Protein AF-A0A7J2SYB5-F1 (afdb_monomer)

Secondary structure (DSSP, 8-state):
--SEEEEEEEEEES-SSS--HHHHHHHHHHHHHTT--EEE-SS-EEEEES-HHHHHHHHHHHHHHHHHTT--EEEEEEEEEE-SSS---HHHHHHHHHHHHTTS-----SHHHHHHHHHHHHTS----------------

Foldseek 3Di:
DFQKKKWKAKDQPPDPDDDCVVLVVQLVVLCVVVVWDWDDDDGTIITGDDDVVVVVSSVVSSVVRVVVVVRPDMDMDMDMDGDPPDHDDPVVVVCVVVVVVVVPPDDDDPPVPVVVVVVVVVPPDDPDDDDDDDDDDDDD

Nearest PDB structures (foldseek):
  1lxn-assembly1_A  TM=9.139E-01  e=5.423E-08  Methanothermobacter thermautotrophicus
  1lxj-assembly1_A  TM=9.040E-01  e=2.298E-07  Saccharomyces cerevisiae
  2epi-assembly1_C  TM=8.814E-01  e=4.430E-07  Methanocaldococcus jannaschii DSM 2661
  1vk8-assembly1_D  TM=8.764E-01  e=1.034E-05  Thermotoga maritima
  2ibo-assembly1_D  TM=7.741E-01  e=2.956E-05  Streptococcus pneumoniae TIGR4

Mean predicted aligned error: 13.7 Å

Solvent-accessible surface area (backbone atoms only — not comparable to full-atom values): 8739 Å² total; per-residue (Å²): 123,32,29,20,40,36,34,42,28,77,43,76,46,90,61,102,59,89,79,55,63,73,58,48,55,54,40,50,49,46,46,57,74,68,71,49,59,64,47,83,55,98,76,35,35,38,33,48,33,72,49,68,66,59,51,51,53,50,52,54,46,30,49,54,55,41,42,76,72,70,47,86,38,76,47,73,50,76,46,80,51,70,48,94,87,50,77,41,51,72,63,66,56,50,53,61,50,62,65,43,56,76,71,56,81,83,87,85,78,73,65,69,60,57,62,48,55,60,54,60,63,73,73,68,84,79,84,84,79,90,77,82,85,80,85,79,88,84,83,134

pLDDT: mean 80.28, std 20.73, range [40.31, 98.38]

Radius of gyration: 25.27 Å; Cα contacts (8 Å, |Δi|>4): 145; chains: 1; bounding box: 48×48×73 Å

Structure (mmCIF, N/CA/C/O backbone):
data_AF-A0A7J2SYB5-F1
#
_entry.id   AF-A0A7J2SYB5-F1
#
loop_
_atom_site.group_PDB
_atom_site.id
_atom_site.type_symbol
_atom_site.label_atom_id
_atom_site.label_alt_id
_atom_site.label_comp_id
_atom_site.label_asym_id
_atom_site.label_entity_id
_atom_site.label_seq_id
_atom_site.pdbx_PDB_ins_code
_atom_site.Cartn_x
_atom_site.Cartn_y
_atom_site.Cartn_z
_atom_site.occupancy
_atom_site.B_iso_or_equiv
_atom_site.auth_seq_id
_atom_site.auth_comp_id
_atom_site.auth_asym_id
_atom_site.auth_atom_id
_atom_site.pdbx_PDB_model_num
ATOM 1 N N . MET A 1 1 ? 10.360 -5.111 -14.273 1.00 57.00 1 MET A N 1
ATOM 2 C CA . MET A 1 1 ? 10.924 -3.738 -14.227 1.00 57.00 1 MET A CA 1
ATOM 3 C C . MET A 1 1 ? 9.739 -2.800 -14.167 1.00 57.00 1 MET A C 1
ATOM 5 O O . MET A 1 1 ? 8.888 -2.875 -15.054 1.00 57.00 1 MET A O 1
ATOM 9 N N . ALA A 1 2 ? 9.677 -1.976 -13.118 1.00 65.00 2 ALA A N 1
ATOM 10 C CA . ALA A 1 2 ? 8.463 -1.268 -12.728 1.00 65.00 2 ALA A CA 1
ATOM 11 C C . ALA A 1 2 ? 8.008 -0.249 -13.772 1.00 65.00 2 ALA A C 1
ATOM 13 O O . ALA A 1 2 ? 8.743 0.656 -14.179 1.00 65.00 2 ALA A O 1
ATOM 14 N N . ARG A 1 3 ? 6.751 -0.395 -14.197 1.00 82.00 3 ARG A N 1
ATOM 15 C CA . ARG A 1 3 ? 6.099 0.539 -15.128 1.00 82.00 3 ARG A CA 1
ATOM 16 C C . ARG A 1 3 ? 5.221 1.557 -14.419 1.00 82.00 3 ARG A C 1
ATOM 18 O O . ARG A 1 3 ? 4.825 2.553 -15.029 1.00 82.00 3 ARG A O 1
ATOM 25 N N . MET A 1 4 ? 4.905 1.324 -13.149 1.00 94.50 4 MET A N 1
ATOM 26 C CA . MET A 1 4 ? 4.119 2.249 -12.350 1.00 94.50 4 MET A CA 1
ATOM 27 C C . MET A 1 4 ? 4.603 2.314 -10.906 1.00 94.50 4 MET A C 1
ATOM 29 O O . MET A 1 4 ? 5.111 1.343 -10.353 1.00 94.50 4 MET A O 1
ATOM 33 N N . VAL A 1 5 ? 4.388 3.473 -10.293 1.00 96.69 5 VAL A N 1
ATOM 34 C CA . VAL A 1 5 ? 4.502 3.664 -8.849 1.00 96.69 5 VAL A CA 1
ATOM 35 C C . VAL A 1 5 ? 3.109 3.971 -8.328 1.00 96.69 5 VAL A C 1
ATOM 37 O O . VAL A 1 5 ? 2.471 4.923 -8.790 1.00 96.69 5 VAL A O 1
ATOM 40 N N . VAL A 1 6 ? 2.649 3.175 -7.372 1.00 97.69 6 VAL A N 1
ATOM 41 C CA . VAL A 1 6 ? 1.341 3.329 -6.741 1.00 97.69 6 VAL A CA 1
ATOM 42 C C . VAL A 1 6 ? 1.525 3.785 -5.304 1.00 97.69 6 VAL A C 1
ATOM 44 O O . VAL A 1 6 ? 2.204 3.125 -4.529 1.00 97.69 6 VAL A O 1
ATOM 47 N N . SER A 1 7 ? 0.908 4.904 -4.944 1.00 97.88 7 SER A N 1
ATOM 48 C CA . SER A 1 7 ? 0.847 5.381 -3.563 1.00 97.88 7 SER A CA 1
ATOM 49 C C . SER A 1 7 ? -0.460 4.897 -2.940 1.00 97.88 7 SER A C 1
ATOM 51 O O . SER A 1 7 ? -1.535 5.253 -3.427 1.00 97.88 7 SER A O 1
ATOM 53 N N . ILE A 1 8 ? -0.369 4.097 -1.878 1.00 98.25 8 ILE A N 1
ATOM 54 C CA . ILE A 1 8 ? -1.510 3.475 -1.194 1.00 98.25 8 ILE A CA 1
ATOM 55 C C . ILE A 1 8 ? -1.614 4.028 0.230 1.00 98.25 8 ILE A C 1
ATOM 57 O O . ILE A 1 8 ? -0.630 4.034 0.972 1.00 98.25 8 ILE A O 1
ATOM 61 N N . SER A 1 9 ? -2.806 4.469 0.623 1.00 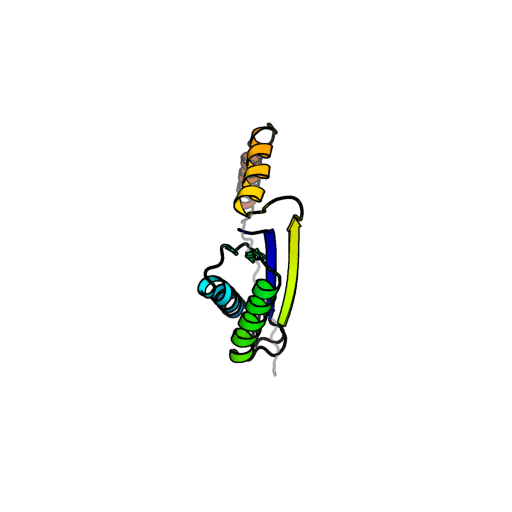97.75 9 SER A N 1
ATOM 62 C CA . SER A 1 9 ? -3.175 4.748 2.013 1.00 97.75 9 SER A CA 1
ATOM 63 C C . SER A 1 9 ? -4.385 3.904 2.391 1.00 97.75 9 SER A C 1
ATOM 65 O O . SER A 1 9 ? -5.316 3.774 1.595 1.00 97.75 9 SER A O 1
ATOM 67 N N . VAL A 1 10 ? -4.353 3.317 3.586 1.00 97.31 10 VAL A N 1
ATOM 68 C CA . VAL A 1 10 ? -5.363 2.369 4.067 1.00 97.31 10 VAL A CA 1
ATOM 69 C C . VAL A 1 10 ? -5.944 2.892 5.368 1.00 97.31 10 VAL A C 1
ATOM 71 O O . VAL A 1 10 ? -5.222 3.055 6.353 1.00 97.31 10 VAL A O 1
ATOM 74 N N . ILE A 1 11 ? -7.247 3.153 5.370 1.00 96.50 11 ILE A N 1
ATOM 75 C CA . ILE A 1 11 ? -7.947 3.781 6.487 1.00 96.50 11 ILE A CA 1
ATOM 76 C C . ILE A 1 11 ? -9.059 2.833 6.940 1.00 96.50 11 ILE A C 1
ATOM 78 O O . ILE A 1 11 ? -10.119 2.768 6.315 1.00 96.50 11 ILE A O 1
ATOM 82 N N . PRO A 1 12 ? -8.842 2.057 8.014 1.00 96.56 12 PRO A N 1
ATOM 83 C CA . PRO A 1 12 ? -9.903 1.245 8.587 1.00 96.56 12 PRO A CA 1
ATOM 84 C C . PRO A 1 12 ? -10.940 2.155 9.262 1.00 96.56 12 PRO A C 1
ATOM 86 O O . PRO A 1 12 ? -10.591 3.083 9.991 1.00 96.56 12 PRO A O 1
ATOM 89 N N . ILE A 1 13 ? -12.222 1.881 9.037 1.00 96.00 13 ILE A N 1
ATOM 90 C CA . ILE A 1 13 ? -13.346 2.648 9.583 1.00 96.00 13 ILE A CA 1
ATOM 91 C C . ILE A 1 13 ? -14.124 1.766 10.561 1.00 96.00 13 ILE A C 1
ATOM 93 O O . ILE A 1 13 ? -14.373 0.591 10.294 1.00 96.00 13 ILE A O 1
ATOM 97 N N . GLY A 1 14 ? -14.539 2.348 11.690 1.00 92.69 14 GLY A N 1
ATOM 98 C CA . GLY A 1 14 ? -15.316 1.641 12.715 1.00 92.69 14 GLY A CA 1
ATOM 99 C C . GLY A 1 14 ? -14.465 0.803 13.673 1.00 92.69 14 GLY A C 1
ATOM 100 O O . GLY A 1 14 ? -14.944 -0.179 14.230 1.00 92.69 14 GLY A O 1
ATOM 101 N N . THR A 1 15 ? -13.196 1.164 13.870 1.00 93.38 15 THR A N 1
ATOM 102 C CA . THR A 1 15 ? -12.306 0.493 14.826 1.00 93.38 15 THR A CA 1
ATOM 103 C C . THR A 1 15 ? -12.646 0.870 16.272 1.00 93.38 15 THR A C 1
ATOM 105 O O . THR A 1 15 ? -13.107 1.975 16.540 1.00 93.38 15 THR A O 1
ATOM 108 N N . GLN A 1 16 ? -12.340 -0.008 17.236 1.00 88.38 16 GLN A N 1
ATOM 109 C CA . GLN A 1 16 ? -12.593 0.195 18.681 1.00 88.38 16 GLN A CA 1
ATOM 110 C C . GLN A 1 16 ? -11.798 1.353 19.336 1.00 88.38 16 GLN A C 1
ATOM 112 O O . GLN A 1 16 ? -11.820 1.519 20.551 1.00 88.38 16 GLN A O 1
ATOM 117 N N . GLY A 1 17 ? -11.059 2.141 18.557 1.00 89.56 17 GLY A N 1
ATOM 118 C CA . GLY A 1 17 ? -10.248 3.254 19.036 1.00 89.56 17 GLY A CA 1
ATOM 119 C C . GLY A 1 17 ? -9.672 4.073 17.885 1.00 89.56 17 GLY A C 1
ATOM 120 O O . GLY A 1 17 ? -9.840 3.723 16.717 1.00 89.56 17 GLY A O 1
ATOM 121 N N . THR A 1 18 ? -8.976 5.157 18.231 1.00 91.81 18 THR A N 1
ATOM 122 C CA . THR A 1 18 ? -8.407 6.131 17.280 1.00 91.81 18 THR A CA 1
ATOM 123 C C . THR A 1 18 ? -7.026 5.746 16.750 1.00 91.81 18 THR A C 1
ATOM 125 O O . THR A 1 18 ? -6.577 6.283 15.741 1.00 91.81 18 THR A O 1
ATOM 128 N N . SER A 1 19 ? -6.333 4.819 17.417 1.00 92.62 19 SER A N 1
ATOM 129 C CA . SER A 1 19 ? -5.029 4.335 16.969 1.00 92.62 19 SER A CA 1
ATOM 130 C C . SER A 1 19 ? -5.194 3.305 15.856 1.00 92.62 19 SER A C 1
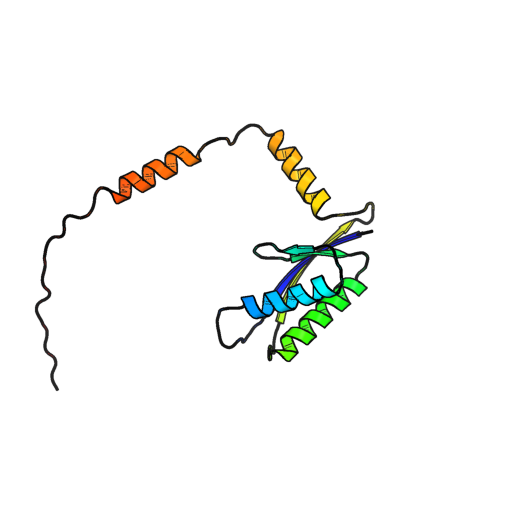ATOM 132 O O . SER A 1 19 ? -5.742 2.221 16.072 1.00 92.62 19 SER A O 1
ATOM 134 N N . VAL A 1 20 ? -4.684 3.635 14.669 1.00 92.94 20 VAL A N 1
ATOM 135 C CA . VAL A 1 20 ? -4.782 2.782 13.473 1.00 92.94 20 VAL A CA 1
ATOM 136 C C . VAL A 1 20 ? -3.472 2.082 13.106 1.00 92.94 20 VAL A C 1
ATOM 138 O O . VAL A 1 20 ? -3.456 1.243 12.207 1.00 92.94 20 VAL A O 1
ATOM 141 N N . SER A 1 21 ? -2.381 2.351 13.830 1.00 93.50 21 SER A N 1
ATOM 142 C CA . SER A 1 21 ? -1.026 1.889 13.492 1.00 93.50 21 SER A CA 1
ATOM 143 C C . SER A 1 21 ? -0.938 0.372 13.323 1.00 93.50 21 SER A C 1
ATOM 145 O O . SER A 1 21 ? -0.318 -0.100 12.379 1.00 93.50 21 SER A O 1
ATOM 147 N N . ARG A 1 22 ? -1.625 -0.399 14.181 1.00 95.19 22 ARG A N 1
ATOM 148 C CA . ARG A 1 22 ? -1.636 -1.872 14.116 1.00 95.19 22 ARG A CA 1
ATOM 149 C C . ARG A 1 22 ? -2.189 -2.415 12.794 1.00 95.19 22 ARG A C 1
ATOM 151 O O . ARG A 1 22 ? -1.698 -3.420 12.294 1.00 95.19 22 ARG A O 1
ATOM 158 N N . TYR A 1 23 ? -3.195 -1.745 12.234 1.00 96.06 23 TYR A N 1
ATOM 159 C CA . TYR A 1 23 ? -3.813 -2.128 10.966 1.00 96.06 23 TYR A CA 1
ATOM 160 C C . TYR A 1 23 ? -2.917 -1.726 9.797 1.00 96.06 23 TYR A C 1
ATOM 162 O O . TYR A 1 23 ? -2.671 -2.528 8.902 1.00 96.06 23 TYR A O 1
ATOM 170 N N . VAL A 1 24 ? -2.354 -0.514 9.850 1.00 95.00 24 VAL A N 1
ATOM 171 C CA . VAL A 1 24 ? -1.420 -0.022 8.829 1.00 95.00 24 VAL A CA 1
ATOM 172 C C . VAL A 1 24 ? -0.179 -0.916 8.747 1.00 95.00 24 VAL A C 1
ATOM 174 O O . VAL A 1 24 ? 0.202 -1.321 7.653 1.00 95.00 24 VAL A O 1
ATOM 177 N N . SER A 1 25 ? 0.405 -1.314 9.882 1.00 96.31 25 SER A N 1
ATOM 178 C CA . SER A 1 25 ? 1.523 -2.268 9.912 1.00 96.31 25 SER A CA 1
ATOM 179 C C . SE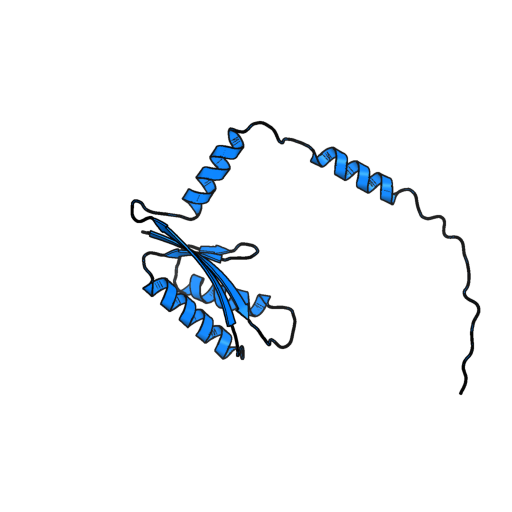R A 1 25 ? 1.159 -3.608 9.273 1.00 96.31 25 SER A C 1
ATOM 181 O O . SER A 1 25 ? 1.977 -4.200 8.571 1.00 96.31 25 SER A O 1
ATOM 183 N N . ARG A 1 26 ? -0.077 -4.087 9.467 1.00 97.56 26 ARG A N 1
ATOM 184 C CA . ARG A 1 26 ? -0.527 -5.336 8.849 1.00 97.56 26 ARG A CA 1
ATOM 185 C C . ARG A 1 26 ? -0.703 -5.203 7.340 1.00 97.56 26 ARG A C 1
ATOM 187 O O . ARG A 1 26 ? -0.256 -6.084 6.610 1.00 97.56 26 ARG A O 1
ATOM 194 N N . ALA A 1 27 ? -1.246 -4.082 6.873 1.00 96.94 27 ALA A N 1
ATOM 195 C CA . ALA A 1 27 ? -1.337 -3.779 5.450 1.00 96.94 27 ALA A CA 1
ATOM 196 C C . ALA A 1 27 ? 0.052 -3.710 4.784 1.00 96.94 27 ALA A C 1
ATOM 198 O O . ALA A 1 27 ? 0.261 -4.314 3.736 1.00 96.94 27 ALA A O 1
ATOM 199 N N . ILE A 1 28 ? 1.027 -3.051 5.424 1.00 97.19 28 ILE A N 1
ATOM 200 C CA . ILE A 1 28 ? 2.415 -2.979 4.929 1.00 97.19 28 ILE A CA 1
ATOM 201 C C . ILE A 1 28 ? 3.036 -4.379 4.834 1.00 97.19 28 ILE A C 1
ATOM 203 O O . ILE A 1 28 ? 3.668 -4.699 3.829 1.00 97.19 28 ILE A O 1
ATOM 207 N N . SER A 1 29 ? 2.776 -5.256 5.810 1.00 97.75 29 SER A N 1
ATOM 208 C CA . SER A 1 29 ? 3.317 -6.622 5.801 1.00 97.75 29 SER A CA 1
ATOM 209 C C . SER A 1 29 ? 2.889 -7.454 4.582 1.00 97.75 29 SER A C 1
ATOM 211 O O . SER A 1 29 ? 3.602 -8.376 4.190 1.00 97.75 29 SER A O 1
ATOM 213 N N . VAL A 1 30 ? 1.744 -7.147 3.958 1.00 98.19 30 VAL A N 1
ATOM 214 C CA . VAL A 1 30 ? 1.307 -7.796 2.707 1.00 98.19 30 VAL A CA 1
ATOM 215 C C . VAL A 1 30 ? 2.254 -7.437 1.563 1.00 98.19 30 VAL A C 1
ATOM 217 O O . VAL A 1 30 ? 2.663 -8.313 0.804 1.00 98.19 30 VAL A O 1
ATOM 220 N N . ILE A 1 31 ? 2.641 -6.162 1.475 1.00 97.25 31 ILE A N 1
ATOM 221 C CA . ILE A 1 31 ? 3.560 -5.643 0.454 1.00 97.25 31 ILE A CA 1
ATOM 222 C C . ILE A 1 31 ? 4.965 -6.225 0.667 1.00 97.25 31 ILE A C 1
ATOM 224 O O . ILE A 1 31 ? 5.603 -6.661 -0.291 1.00 97.25 31 ILE A O 1
ATOM 228 N N . GLU A 1 32 ? 5.420 -6.300 1.922 1.00 97.06 32 GLU A N 1
ATOM 229 C CA . GLU A 1 32 ? 6.709 -6.904 2.286 1.00 97.06 32 GLU A CA 1
ATOM 230 C C . GLU A 1 32 ? 6.779 -8.387 1.899 1.00 97.06 32 GLU A C 1
ATOM 232 O O . GLU A 1 32 ? 7.742 -8.814 1.262 1.00 97.06 32 GLU A O 1
ATOM 237 N N . ARG A 1 33 ? 5.741 -9.175 2.218 1.00 97.62 33 ARG A N 1
ATOM 238 C CA . ARG A 1 33 ? 5.680 -10.603 1.854 1.00 97.62 33 ARG A CA 1
ATOM 239 C C . ARG A 1 33 ? 5.603 -10.839 0.350 1.00 97.62 33 ARG A C 1
ATOM 241 O O . ARG A 1 33 ? 6.054 -11.881 -0.114 1.00 97.62 33 ARG A O 1
ATOM 248 N N . ALA A 1 34 ? 5.052 -9.889 -0.401 1.00 95.50 34 ALA A N 1
ATOM 249 C CA . ALA A 1 34 ? 5.044 -9.935 -1.859 1.00 95.50 34 ALA A CA 1
ATOM 250 C C . ALA A 1 34 ? 6.427 -9.644 -2.476 1.00 95.50 34 ALA A C 1
ATOM 252 O O . ALA A 1 34 ? 6.589 -9.788 -3.686 1.00 95.50 34 ALA A O 1
ATOM 253 N N . GLY A 1 35 ? 7.421 -9.238 -1.672 1.00 96.12 35 GLY A N 1
ATOM 254 C CA . GLY A 1 35 ? 8.779 -8.956 -2.141 1.00 96.12 35 GLY A CA 1
ATOM 255 C C . GLY A 1 35 ? 8.868 -7.721 -3.039 1.00 96.12 35 GLY A C 1
ATOM 256 O O . GLY A 1 35 ? 9.764 -7.632 -3.875 1.00 96.12 35 GLY A O 1
ATOM 257 N N . LEU A 1 36 ? 7.927 -6.783 -2.902 1.00 95.50 36 LEU A N 1
ATOM 258 C CA . LEU A 1 36 ? 7.838 -5.605 -3.760 1.00 95.50 36 LEU A CA 1
ATOM 259 C C . LEU A 1 36 ? 8.669 -4.448 -3.206 1.00 95.50 36 LEU A C 1
ATOM 261 O O . LEU A 1 36 ? 8.631 -4.146 -2.007 1.00 95.50 36 LEU A O 1
ATOM 265 N N . THR A 1 37 ? 9.368 -3.748 -4.100 1.00 95.69 37 THR A N 1
ATOM 266 C CA . THR A 1 37 ? 10.040 -2.491 -3.764 1.00 95.69 37 THR A CA 1
ATOM 267 C C . THR A 1 37 ? 8.998 -1.473 -3.326 1.00 95.69 37 THR A C 1
ATOM 269 O O . THR A 1 37 ? 8.079 -1.134 -4.075 1.00 95.69 37 THR A O 1
ATOM 272 N N . HIS A 1 38 ? 9.145 -0.967 -2.109 1.00 96.69 38 HIS A N 1
ATOM 273 C CA . HIS A 1 38 ? 8.219 -0.003 -1.546 1.00 96.69 38 HIS A CA 1
ATOM 274 C C . HIS A 1 38 ? 8.935 0.978 -0.624 1.00 96.69 38 HIS A C 1
ATOM 276 O O . HIS A 1 38 ? 10.063 0.755 -0.181 1.00 96.69 38 HIS A O 1
ATOM 282 N N . ARG A 1 39 ? 8.257 2.082 -0.320 1.00 96.38 39 ARG A N 1
ATOM 283 C CA . ARG A 1 39 ? 8.713 3.083 0.635 1.00 96.38 39 ARG A CA 1
ATOM 284 C C . ARG A 1 39 ? 7.542 3.614 1.444 1.00 96.38 39 ARG A C 1
ATOM 286 O O . ARG A 1 39 ? 6.647 4.272 0.913 1.00 96.38 39 ARG A O 1
ATOM 293 N N . VAL A 1 40 ? 7.596 3.383 2.749 1.00 95.75 40 VAL A N 1
ATOM 294 C CA . VAL A 1 40 ? 6.627 3.925 3.705 1.00 95.75 40 VAL A CA 1
ATOM 295 C C . VAL A 1 40 ? 6.917 5.409 3.944 1.00 95.75 40 VAL A C 1
ATOM 297 O O . VAL A 1 40 ? 8.056 5.801 4.190 1.00 95.75 40 VAL A O 1
ATOM 300 N N . SER A 1 41 ? 5.879 6.238 3.866 1.00 92.94 41 SER A N 1
ATOM 301 C CA . SER A 1 41 ? 5.901 7.666 4.200 1.00 92.94 41 SER A CA 1
ATOM 302 C C . SER A 1 41 ? 4.778 7.991 5.193 1.00 92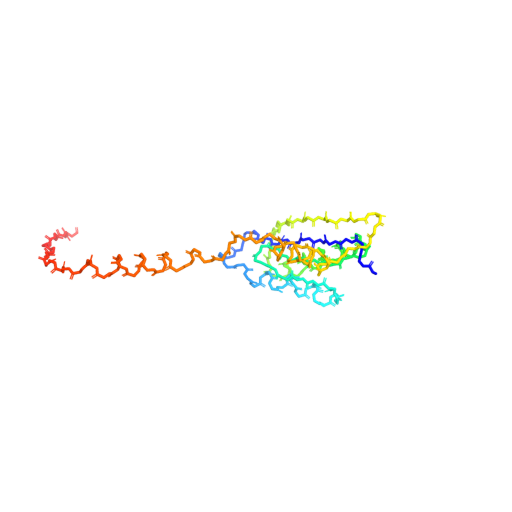.94 41 SER A C 1
ATOM 304 O O . SER A 1 41 ? 3.990 7.126 5.561 1.00 92.94 41 SER A O 1
ATOM 306 N N . ALA A 1 42 ? 4.678 9.248 5.637 1.00 90.88 42 ALA A N 1
ATOM 307 C CA . ALA A 1 42 ? 3.736 9.637 6.694 1.00 90.88 42 ALA A CA 1
ATOM 308 C C . ALA A 1 42 ? 2.247 9.409 6.353 1.00 90.88 42 ALA A C 1
ATOM 310 O O . ALA A 1 42 ? 1.462 9.139 7.255 1.00 90.88 42 ALA A O 1
ATOM 311 N N . GLY A 1 43 ? 1.853 9.541 5.080 1.00 90.81 43 GLY A N 1
ATOM 312 C CA . GLY A 1 43 ? 0.449 9.405 4.653 1.00 90.81 43 GLY A CA 1
ATOM 313 C C . GLY A 1 43 ? 0.179 8.298 3.633 1.00 90.81 43 GLY A C 1
ATOM 314 O O . GLY A 1 43 ? -0.964 7.879 3.478 1.00 90.81 43 GLY A O 1
ATOM 315 N N . PHE A 1 44 ? 1.216 7.822 2.946 1.00 96.75 44 PHE A N 1
ATOM 316 C CA . PHE A 1 44 ? 1.117 6.824 1.884 1.00 96.75 44 PHE A CA 1
ATOM 317 C C . PHE A 1 44 ? 2.297 5.861 1.954 1.00 96.75 44 PHE A C 1
ATOM 319 O O . PHE A 1 44 ? 3.382 6.221 2.415 1.00 96.75 44 PHE A O 1
ATOM 326 N N . THR A 1 45 ? 2.093 4.667 1.417 1.00 97.19 45 THR A N 1
ATOM 327 C CA . THR A 1 45 ? 3.162 3.746 1.041 1.00 97.19 45 THR A CA 1
ATOM 328 C C . THR A 1 45 ? 3.270 3.743 -0.476 1.00 97.19 45 THR A C 1
ATOM 330 O O . THR A 1 45 ? 2.308 3.398 -1.160 1.00 97.19 45 THR A O 1
ATOM 333 N N . ASP A 1 46 ? 4.418 4.169 -0.998 1.00 97.69 46 ASP A N 1
ATOM 334 C CA . ASP A 1 46 ? 4.725 4.097 -2.427 1.00 97.69 46 ASP A CA 1
ATOM 335 C C . ASP A 1 46 ? 5.205 2.678 -2.757 1.00 97.69 46 ASP A C 1
ATOM 337 O O . ASP A 1 46 ? 6.088 2.172 -2.069 1.00 97.69 46 ASP A O 1
ATOM 341 N N . VAL A 1 47 ? 4.666 2.045 -3.798 1.00 97.25 47 VAL A N 1
ATOM 342 C CA . VAL A 1 47 ? 5.018 0.683 -4.233 1.00 97.25 47 VAL A CA 1
ATOM 343 C C . VAL A 1 47 ? 5.306 0.680 -5.730 1.00 97.25 47 VAL A C 1
ATOM 345 O O . VAL A 1 47 ? 4.550 1.254 -6.514 1.00 97.25 47 VAL A O 1
ATOM 348 N N . GLU A 1 48 ? 6.397 0.040 -6.136 1.00 96.50 48 GLU A N 1
ATOM 349 C CA . GLU A 1 48 ? 6.749 -0.157 -7.542 1.00 96.50 48 GLU A CA 1
ATOM 350 C C . GLU A 1 48 ? 6.089 -1.426 -8.081 1.00 96.50 48 GLU A C 1
ATOM 352 O O . GLU A 1 48 ? 6.291 -2.506 -7.528 1.00 96.50 48 GLU A O 1
ATOM 357 N N . LEU A 1 49 ? 5.310 -1.299 -9.159 1.00 95.38 49 LEU A N 1
ATOM 358 C CA . LEU A 1 49 ? 4.560 -2.407 -9.753 1.00 95.38 49 LEU A CA 1
ATOM 359 C C . LEU A 1 49 ? 4.800 -2.515 -11.264 1.00 95.38 49 LEU A C 1
ATOM 361 O O . LEU A 1 49 ? 4.989 -1.521 -11.978 1.00 95.38 49 LEU A O 1
ATOM 365 N N . ASP A 1 50 ? 4.708 -3.746 -11.758 1.00 92.00 50 ASP A N 1
ATOM 366 C CA . ASP A 1 50 ? 4.809 -4.096 -13.175 1.00 92.00 50 ASP A CA 1
ATOM 367 C C . ASP A 1 50 ? 3.413 -4.176 -13.831 1.00 92.00 50 ASP A C 1
ATOM 369 O O . ASP A 1 50 ? 3.268 -3.853 -15.015 1.00 92.00 50 ASP A O 1
ATOM 373 N N . SER A 1 51 ? 2.367 -4.547 -13.075 1.00 93.69 51 SER A N 1
ATOM 374 C CA . SER A 1 51 ? 0.999 -4.736 -13.588 1.00 93.69 51 SER A CA 1
ATOM 375 C C . SER A 1 51 ? -0.102 -4.306 -12.608 1.00 93.69 51 SER A C 1
ATOM 377 O O . SER A 1 51 ? 0.121 -4.150 -11.407 1.00 93.69 51 SER A O 1
ATOM 379 N N . TYR A 1 52 ? -1.323 -4.137 -13.127 1.00 96.06 52 TYR A N 1
ATOM 380 C CA . TYR A 1 52 ? -2.510 -3.923 -12.290 1.00 96.06 52 TYR A CA 1
ATOM 381 C C . TYR A 1 52 ? -2.915 -5.180 -11.511 1.00 96.06 52 TYR A C 1
ATOM 383 O O . TYR A 1 52 ? -3.507 -5.053 -10.445 1.00 96.06 52 TYR A O 1
ATOM 391 N N . ASP A 1 53 ? -2.550 -6.374 -11.981 1.00 96.44 53 ASP A N 1
ATOM 392 C CA . ASP A 1 53 ? -2.839 -7.626 -11.270 1.00 96.44 53 ASP A CA 1
ATOM 393 C C . ASP A 1 53 ? -2.068 -7.711 -9.949 1.00 96.44 53 ASP A C 1
ATOM 395 O O . ASP A 1 53 ? -2.601 -8.177 -8.940 1.00 96.44 53 ASP A O 1
ATOM 399 N N . GLN A 1 54 ? -0.834 -7.192 -9.917 1.00 96.06 54 GLN A N 1
ATOM 400 C CA . GLN A 1 54 ? -0.092 -7.042 -8.664 1.00 96.06 54 GLN A CA 1
ATOM 401 C C . GLN A 1 54 ? -0.803 -6.074 -7.716 1.00 96.06 54 GLN A C 1
ATOM 403 O O . GLN A 1 54 ? -0.924 -6.371 -6.531 1.00 96.06 54 GLN A O 1
ATOM 408 N N . LEU A 1 55 ? -1.326 -4.951 -8.228 1.00 97.25 55 LEU A N 1
ATOM 409 C CA . LEU A 1 55 ? -2.103 -4.014 -7.413 1.00 97.25 55 LEU A CA 1
ATOM 410 C C . LEU A 1 55 ? -3.351 -4.692 -6.838 1.00 97.25 55 LEU A C 1
ATOM 412 O O . LEU A 1 55 ? -3.575 -4.614 -5.635 1.00 97.25 55 LEU A O 1
ATOM 416 N N . ALA A 1 56 ? -4.128 -5.388 -7.669 1.00 98.12 56 ALA A N 1
ATOM 417 C CA . ALA A 1 56 ? -5.316 -6.112 -7.228 1.00 98.12 56 ALA A CA 1
ATOM 418 C C . ALA A 1 56 ? -4.971 -7.142 -6.139 1.00 98.12 56 ALA A C 1
ATOM 420 O O . ALA A 1 56 ? -5.613 -7.169 -5.092 1.00 98.12 56 ALA A O 1
ATOM 421 N N . SER A 1 57 ? -3.894 -7.908 -6.334 1.00 98.00 57 SER A N 1
ATOM 422 C CA . SER A 1 57 ? -3.425 -8.910 -5.367 1.00 98.00 57 SER A CA 1
ATOM 423 C C . SER A 1 57 ? -3.045 -8.289 -4.019 1.00 98.00 57 SER A C 1
ATOM 425 O O . SER A 1 57 ? -3.393 -8.828 -2.969 1.00 98.00 57 SER A O 1
ATOM 427 N N . ILE A 1 58 ? -2.367 -7.136 -4.031 1.00 98.06 58 ILE A N 1
ATOM 428 C CA . ILE A 1 58 ? -2.021 -6.390 -2.812 1.00 98.06 58 ILE A CA 1
ATOM 429 C C . ILE A 1 58 ? -3.287 -5.911 -2.101 1.00 98.06 58 ILE A C 1
ATOM 431 O O . ILE A 1 58 ? -3.410 -6.112 -0.895 1.00 98.06 58 ILE A O 1
ATOM 435 N N . LEU A 1 59 ? -4.227 -5.296 -2.827 1.00 98.38 59 LEU A N 1
ATOM 436 C CA . LEU A 1 59 ? -5.462 -4.769 -2.238 1.00 98.38 59 LEU A CA 1
ATOM 437 C C . LEU A 1 59 ? -6.299 -5.883 -1.605 1.00 98.38 59 LEU A C 1
ATOM 439 O O . LEU A 1 59 ? -6.697 -5.749 -0.449 1.00 98.38 59 LEU A O 1
ATOM 443 N N . SER A 1 60 ? -6.477 -7.009 -2.301 1.00 98.31 60 SER A N 1
ATOM 444 C CA . SER A 1 60 ? -7.175 -8.180 -1.760 1.00 98.31 60 SER A CA 1
ATOM 445 C C . SER A 1 60 ? -6.454 -8.783 -0.552 1.00 98.31 60 SER A C 1
ATOM 447 O O . SER A 1 60 ? -7.097 -9.166 0.424 1.00 98.31 60 SER A O 1
ATOM 449 N N . GLY A 1 61 ? -5.119 -8.840 -0.570 1.00 98.31 61 GLY A N 1
ATOM 450 C CA . GLY A 1 61 ? -4.338 -9.312 0.575 1.00 98.31 61 GLY A CA 1
ATOM 451 C C . GLY A 1 61 ? -4.493 -8.412 1.804 1.00 98.31 61 GLY A C 1
ATOM 452 O O . GLY A 1 61 ? -4.667 -8.909 2.916 1.00 98.31 61 GLY A O 1
ATOM 453 N N . ILE A 1 62 ? -4.483 -7.089 1.609 1.00 98.25 62 ILE A N 1
ATOM 454 C CA . ILE A 1 62 ? -4.727 -6.114 2.681 1.00 98.25 62 ILE A CA 1
ATOM 455 C C . ILE A 1 62 ? -6.147 -6.272 3.231 1.00 98.25 62 ILE A C 1
ATOM 457 O O . ILE A 1 62 ? -6.326 -6.327 4.446 1.00 98.25 62 ILE A O 1
ATOM 461 N N . GLU A 1 63 ? -7.148 -6.375 2.358 1.00 98.19 63 GLU A N 1
ATOM 462 C CA . GLU A 1 63 ? -8.541 -6.588 2.755 1.00 98.19 63 GLU A CA 1
ATOM 463 C C . GLU A 1 63 ? -8.708 -7.870 3.581 1.00 98.19 63 GLU A C 1
ATOM 465 O O . GLU A 1 63 ? -9.339 -7.848 4.639 1.00 98.19 63 GLU A O 1
ATOM 470 N N . SER A 1 64 ? -8.085 -8.972 3.158 1.00 98.19 64 SER A N 1
ATOM 471 C CA . SER A 1 64 ? -8.130 -10.243 3.884 1.00 98.19 64 SER A CA 1
ATOM 472 C C . SER A 1 64 ? -7.479 -10.156 5.268 1.00 98.19 64 SER A C 1
ATOM 474 O O . SER A 1 64 ? -8.018 -10.697 6.231 1.00 98.19 64 SER A O 1
ATOM 476 N N . GLU A 1 65 ? -6.334 -9.482 5.396 1.00 98.00 65 GLU A N 1
ATOM 477 C CA . GLU A 1 65 ? -5.665 -9.314 6.693 1.00 98.00 65 GLU A CA 1
ATOM 478 C C . GLU A 1 65 ? -6.499 -8.443 7.638 1.00 98.00 65 GLU A C 1
ATOM 480 O O . GLU A 1 65 ? -6.686 -8.786 8.804 1.00 98.00 65 GLU A O 1
ATOM 485 N N . LEU A 1 66 ? -7.030 -7.322 7.144 1.00 97.38 66 LEU A N 1
ATOM 486 C CA . LEU A 1 66 ? -7.783 -6.381 7.972 1.00 97.38 66 LEU A CA 1
ATOM 487 C C . LEU A 1 66 ? -9.171 -6.906 8.348 1.00 97.38 66 LEU A C 1
ATOM 489 O O . LEU A 1 66 ? -9.597 -6.720 9.491 1.00 97.38 66 LEU A O 1
ATOM 493 N N . SER A 1 67 ? -9.855 -7.601 7.440 1.00 96.94 67 SER A N 1
ATOM 494 C CA . SER A 1 67 ? -11.126 -8.262 7.757 1.00 96.94 67 SER A CA 1
ATOM 495 C C . SER A 1 67 ? -10.935 -9.369 8.798 1.00 96.94 67 SER A C 1
ATOM 497 O O . SER A 1 67 ? -11.711 -9.442 9.751 1.00 96.94 67 SER A O 1
ATOM 499 N N . GLY A 1 68 ? -9.838 -10.135 8.723 1.00 97.00 68 GLY A N 1
ATOM 500 C CA . GLY A 1 68 ? -9.441 -11.099 9.758 1.00 97.00 68 GLY A CA 1
ATOM 501 C C . GLY A 1 68 ? -9.167 -10.471 11.133 1.00 97.00 68 GLY A C 1
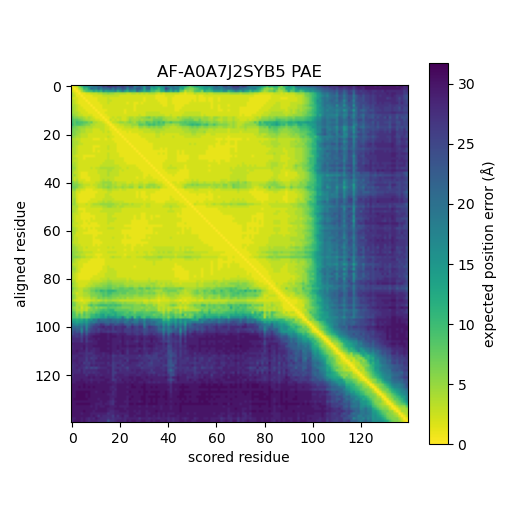ATOM 502 O O . GLY A 1 68 ? -9.270 -11.143 12.157 1.00 97.00 68 GLY A O 1
ATOM 503 N N . MET A 1 69 ? -8.881 -9.167 11.181 1.00 95.88 69 MET A N 1
ATOM 504 C CA . MET A 1 69 ? -8.746 -8.383 12.416 1.00 95.88 69 MET A CA 1
ATOM 505 C C . MET A 1 69 ? -10.069 -7.752 12.893 1.00 95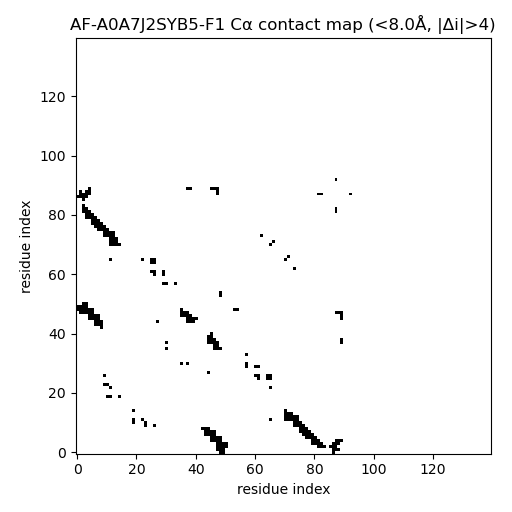.88 69 MET A C 1
ATOM 507 O O . MET A 1 69 ? -10.060 -6.964 13.842 1.00 95.88 69 MET A O 1
ATOM 511 N N . GLY A 1 70 ? -11.193 -8.059 12.241 1.00 95.50 70 GLY A N 1
ATOM 512 C CA . GLY A 1 70 ? -12.518 -7.532 12.574 1.00 95.50 70 GLY A CA 1
ATOM 513 C C . GLY A 1 70 ? -12.825 -6.150 11.989 1.00 95.50 70 GLY A C 1
ATOM 514 O O . GLY A 1 70 ? -13.770 -5.504 12.438 1.00 95.50 70 GLY A O 1
ATOM 515 N N . VAL A 1 71 ? -12.052 -5.664 11.010 1.00 96.94 71 VAL A N 1
ATOM 516 C CA . VAL A 1 71 ? -12.370 -4.411 10.306 1.00 96.94 71 VAL A CA 1
ATOM 517 C C . VAL A 1 71 ? -13.489 -4.666 9.299 1.00 96.94 71 VAL A C 1
ATOM 519 O O . VAL A 1 71 ? -13.323 -5.449 8.370 1.00 96.94 71 VAL A O 1
ATOM 522 N N . SER A 1 72 ? -14.621 -3.979 9.455 1.00 95.81 72 SER A N 1
ATOM 523 C CA . SER A 1 72 ? -15.789 -4.166 8.576 1.00 95.81 72 SER A CA 1
ATOM 524 C C . SER A 1 72 ? -15.840 -3.200 7.393 1.00 95.81 72 SER A C 1
ATOM 526 O O . SER A 1 72 ? -16.589 -3.426 6.448 1.00 95.81 72 SER A O 1
ATOM 528 N N . ARG A 1 73 ? -15.082 -2.099 7.443 1.00 97.62 73 ARG A N 1
ATOM 529 C CA . ARG A 1 73 ? -15.021 -1.108 6.367 1.00 97.62 73 ARG A CA 1
ATOM 530 C C . ARG A 1 73 ? -13.605 -0.570 6.233 1.00 97.62 73 ARG A C 1
ATOM 532 O O . ARG A 1 73 ? -13.009 -0.146 7.220 1.00 97.62 73 ARG A O 1
ATOM 539 N N . ILE A 1 74 ? -13.095 -0.554 5.009 1.00 97.75 74 ILE A N 1
ATOM 540 C CA . ILE A 1 74 ? -11.772 -0.029 4.675 1.00 97.75 74 ILE A CA 1
ATOM 541 C C . ILE A 1 74 ? -11.962 1.036 3.600 1.00 97.75 74 ILE A C 1
ATOM 543 O O . ILE A 1 74 ? -12.667 0.805 2.620 1.00 97.75 74 ILE A O 1
ATOM 547 N N . ASP A 1 75 ? -11.361 2.200 3.805 1.00 97.44 75 ASP A N 1
ATOM 548 C CA . ASP A 1 75 ? -11.251 3.244 2.794 1.00 97.44 75 ASP A CA 1
ATOM 549 C C . ASP A 1 75 ? -9.819 3.271 2.252 1.00 97.44 75 ASP A C 1
ATOM 551 O O . ASP A 1 75 ? -8.846 3.297 3.015 1.00 97.44 75 ASP A O 1
ATOM 555 N N . PHE A 1 76 ? -9.693 3.208 0.930 1.00 97.44 76 PHE A N 1
ATOM 556 C CA . PHE A 1 76 ? -8.414 3.168 0.235 1.00 97.44 76 PHE A CA 1
ATOM 557 C C . PHE A 1 76 ? -8.233 4.451 -0.565 1.00 97.44 76 PHE A C 1
ATOM 559 O O . PHE A 1 76 ? -9.001 4.736 -1.482 1.00 97.44 76 PHE A O 1
ATOM 566 N N . PHE A 1 77 ? -7.145 5.169 -0.301 1.00 97.88 77 PHE A N 1
ATOM 567 C CA . PHE A 1 77 ? -6.687 6.228 -1.196 1.00 97.88 77 PHE A CA 1
ATOM 568 C C . PHE A 1 77 ? -5.549 5.692 -2.043 1.00 97.88 77 PHE A C 1
ATOM 570 O O . PHE A 1 77 ? -4.484 5.346 -1.528 1.00 97.88 77 PHE A O 1
ATOM 577 N N . ILE A 1 78 ? -5.783 5.633 -3.351 1.00 97.75 78 ILE A N 1
ATOM 578 C CA . ILE A 1 78 ? -4.832 5.087 -4.310 1.00 97.75 78 ILE A CA 1
ATOM 579 C C . ILE A 1 78 ? -4.538 6.144 -5.360 1.00 97.75 78 ILE A C 1
ATOM 581 O O . ILE A 1 78 ? -5.434 6.651 -6.033 1.00 97.75 78 ILE A O 1
ATOM 585 N N . LYS A 1 79 ? -3.255 6.442 -5.532 1.00 97.44 79 LYS A N 1
ATOM 586 C CA . LYS A 1 79 ? -2.757 7.236 -6.650 1.00 97.44 79 LYS A CA 1
ATOM 587 C C . LYS A 1 79 ? -1.839 6.364 -7.490 1.00 97.44 79 LYS A C 1
ATOM 589 O O . LYS A 1 79 ? -0.857 5.839 -6.977 1.00 97.44 79 LYS A O 1
ATOM 594 N N . ILE A 1 80 ? -2.119 6.267 -8.784 1.00 96.81 80 ILE A N 1
ATOM 595 C CA . ILE A 1 80 ? -1.298 5.517 -9.737 1.00 96.81 80 ILE A CA 1
ATOM 596 C C . ILE A 1 80 ? -0.579 6.511 -10.641 1.00 96.81 80 ILE A C 1
ATOM 598 O O . ILE A 1 80 ? -1.215 7.319 -11.314 1.00 96.81 80 ILE A O 1
ATOM 602 N N . ASP A 1 81 ? 0.746 6.440 -10.669 1.00 94.50 81 ASP A N 1
ATOM 603 C CA . ASP A 1 81 ? 1.567 7.130 -11.658 1.00 94.50 81 ASP A CA 1
ATOM 604 C C . ASP A 1 81 ? 2.226 6.083 -12.553 1.00 94.50 81 ASP A C 1
ATOM 606 O O . ASP A 1 81 ? 3.068 5.307 -12.097 1.00 94.50 81 ASP A O 1
ATOM 610 N N . ARG A 1 82 ? 1.798 6.036 -13.815 1.00 91.88 82 ARG A N 1
ATOM 611 C CA . ARG A 1 82 ? 2.248 5.064 -14.808 1.00 91.88 82 ARG A CA 1
ATOM 612 C C . ARG A 1 82 ? 2.762 5.795 -16.034 1.00 91.88 82 ARG A C 1
ATOM 614 O O . ARG A 1 82 ? 2.058 6.619 -16.612 1.00 91.88 82 ARG A O 1
ATOM 621 N N . ARG A 1 83 ? 3.959 5.419 -16.473 1.00 87.25 83 ARG A N 1
ATOM 622 C CA . ARG A 1 83 ? 4.524 5.869 -17.745 1.00 87.25 83 ARG A CA 1
ATOM 623 C C . ARG A 1 83 ? 4.323 4.783 -18.798 1.00 87.25 83 ARG A C 1
ATOM 625 O O . ARG A 1 83 ? 4.469 3.594 -18.518 1.00 87.25 83 ARG A O 1
ATOM 632 N N . LEU A 1 84 ? 3.915 5.192 -19.997 1.00 88.31 84 LEU A N 1
ATOM 633 C CA . LEU A 1 84 ? 3.760 4.295 -21.153 1.00 88.31 84 LEU A CA 1
ATOM 634 C C . LEU A 1 84 ? 4.991 4.328 -22.066 1.00 88.31 84 LEU A C 1
ATOM 636 O O . LEU A 1 84 ? 5.168 3.449 -22.901 1.00 88.31 84 LEU A O 1
ATOM 640 N N . ASP A 1 85 ? 5.830 5.341 -21.880 1.00 87.00 85 ASP A N 1
ATOM 641 C CA . ASP A 1 85 ? 6.975 5.702 -22.706 1.00 87.00 85 ASP A CA 1
ATOM 642 C C . ASP A 1 85 ? 8.322 5.374 -22.048 1.00 87.00 85 ASP A C 1
ATOM 644 O O . ASP A 1 85 ? 9.344 5.320 -22.726 1.00 87.00 85 ASP A O 1
ATOM 648 N N . SER A 1 86 ? 8.357 5.160 -20.731 1.00 84.38 86 SER A N 1
ATOM 649 C CA . SER A 1 86 ? 9.568 4.743 -20.028 1.00 84.38 86 SER A CA 1
ATOM 650 C C . SER A 1 86 ? 9.258 4.039 -18.713 1.00 84.38 86 SER A C 1
ATOM 652 O O . SER A 1 86 ? 8.132 4.054 -18.222 1.00 84.38 86 SER A O 1
ATOM 654 N N . GLU A 1 87 ? 10.297 3.489 -18.101 1.00 86.19 87 GLU A N 1
ATOM 655 C CA . GLU A 1 87 ? 10.227 2.926 -16.755 1.00 86.19 87 GLU A CA 1
ATOM 656 C C . GLU A 1 87 ? 10.148 4.016 -15.684 1.00 86.19 87 GLU A C 1
ATOM 658 O O . GLU A 1 87 ? 10.471 5.191 -15.928 1.00 86.19 87 GLU A O 1
ATOM 663 N N . LEU A 1 88 ? 9.692 3.620 -14.494 1.00 87.50 88 LEU A N 1
ATOM 664 C CA . LEU A 1 88 ? 9.481 4.514 -13.366 1.00 87.50 88 LEU A CA 1
ATOM 665 C C . LEU A 1 88 ? 9.867 3.826 -12.056 1.00 87.50 88 LEU A C 1
ATOM 667 O O . LEU A 1 88 ? 9.320 2.783 -11.725 1.00 87.50 88 LEU A O 1
ATOM 671 N N . SER A 1 89 ? 10.749 4.462 -11.287 1.00 90.69 89 SER A N 1
ATOM 672 C CA . SER A 1 89 ? 11.119 4.031 -9.936 1.00 90.69 89 SER A CA 1
ATOM 673 C C . SER A 1 89 ? 10.896 5.145 -8.916 1.00 90.69 89 SER A C 1
ATOM 675 O O . SER A 1 89 ? 10.896 6.339 -9.249 1.00 90.69 89 SER A O 1
ATOM 677 N N . ILE A 1 90 ? 10.708 4.757 -7.658 1.00 90.25 90 ILE A N 1
ATOM 678 C CA . ILE A 1 90 ? 10.594 5.653 -6.508 1.00 90.25 90 ILE A CA 1
ATOM 679 C C . ILE A 1 90 ? 11.883 6.464 -6.377 1.00 90.25 90 ILE A C 1
ATOM 681 O O . ILE A 1 90 ? 11.821 7.693 -6.323 1.00 90.25 90 ILE A O 1
ATOM 685 N N . GLU A 1 91 ? 13.048 5.808 -6.396 1.00 87.62 91 GLU A N 1
ATOM 686 C CA . GLU A 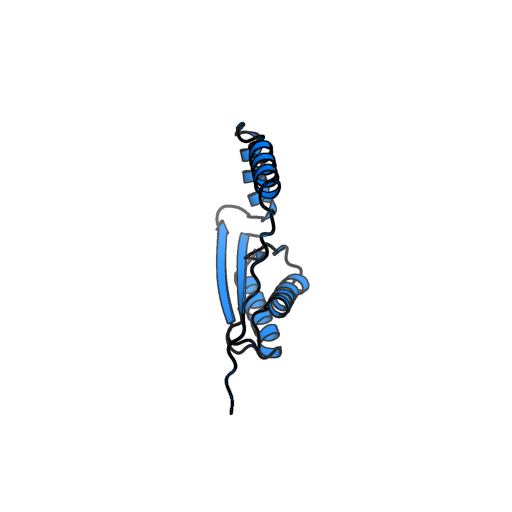1 91 ? 14.335 6.502 -6.275 1.00 87.62 91 GLU A CA 1
ATOM 687 C C . GLU A 1 91 ? 14.535 7.487 -7.432 1.00 87.62 91 GLU A C 1
ATOM 689 O O . GLU A 1 91 ? 14.787 8.668 -7.204 1.00 87.62 91 GLU A O 1
ATOM 694 N N . GLY A 1 92 ? 14.273 7.063 -8.673 1.00 82.06 92 GLY A N 1
ATOM 695 C CA . GLY A 1 92 ? 14.404 7.926 -9.847 1.00 82.06 92 GLY A CA 1
ATOM 696 C C . GLY A 1 92 ? 13.525 9.183 -9.793 1.00 82.06 92 GLY A C 1
ATOM 697 O O . GLY A 1 92 ? 13.906 10.227 -10.332 1.00 82.06 92 GLY A O 1
ATOM 698 N N . LYS A 1 93 ? 12.367 9.130 -9.122 1.00 80.12 93 LYS A N 1
ATOM 699 C CA . LYS A 1 93 ? 11.539 10.318 -8.851 1.00 80.12 93 LYS A CA 1
ATOM 700 C C . LYS A 1 93 ? 12.183 11.249 -7.830 1.00 80.12 93 LYS A C 1
ATOM 702 O O . LYS A 1 93 ? 12.199 12.462 -8.037 1.00 80.12 93 LYS A O 1
ATOM 707 N N . VAL A 1 94 ? 12.708 10.693 -6.743 1.00 82.62 94 VAL A N 1
ATOM 708 C CA . VAL A 1 94 ? 13.309 11.457 -5.642 1.00 82.62 94 VAL A CA 1
ATOM 709 C C . VAL A 1 94 ? 14.589 12.147 -6.098 1.00 82.62 94 VAL A C 1
ATOM 711 O O . VAL A 1 94 ? 14.747 13.349 -5.871 1.00 82.62 94 VAL A O 1
ATOM 714 N N . SER A 1 95 ? 15.476 11.432 -6.797 1.00 80.38 95 SER A N 1
ATOM 715 C CA . SER A 1 95 ? 16.770 11.978 -7.215 1.00 80.38 95 SER A CA 1
ATOM 716 C C . SER A 1 95 ? 16.620 13.157 -8.192 1.00 80.38 95 SER A C 1
ATOM 718 O O . SER A 1 95 ? 17.418 14.097 -8.170 1.00 80.38 95 SER A O 1
ATOM 720 N N . LYS A 1 96 ? 15.564 13.173 -9.022 1.00 77.00 96 LYS A N 1
ATOM 721 C CA . LYS A 1 96 ? 15.266 14.291 -9.941 1.00 77.00 96 LYS A CA 1
ATOM 722 C C . LYS A 1 96 ? 14.914 15.591 -9.212 1.00 77.00 96 LYS A C 1
ATOM 724 O O . LYS A 1 96 ? 15.225 16.670 -9.718 1.00 77.00 96 LYS A O 1
ATOM 729 N N . VAL A 1 97 ? 14.290 15.503 -8.036 1.00 76.69 97 VAL A N 1
ATOM 730 C CA . VAL A 1 97 ? 13.942 16.671 -7.210 1.00 76.69 97 VAL A CA 1
ATOM 731 C C . VAL A 1 97 ? 15.138 17.110 -6.366 1.00 76.69 97 VAL A C 1
ATOM 733 O O . VAL A 1 97 ? 15.509 18.283 -6.400 1.00 76.69 97 VAL A O 1
ATOM 736 N N . SER A 1 98 ? 15.818 16.177 -5.694 1.00 63.47 98 SER A N 1
ATOM 737 C CA . SER A 1 98 ? 16.978 16.495 -4.845 1.00 63.47 98 SER A CA 1
ATOM 738 C C . SER A 1 98 ? 18.185 17.015 -5.646 1.00 63.47 98 SER A C 1
ATOM 740 O O . SER A 1 98 ? 18.966 17.837 -5.161 1.00 63.47 98 SER A O 1
ATOM 742 N N . GLY A 1 99 ? 18.317 16.614 -6.915 1.00 55.25 99 GLY A N 1
ATOM 743 C CA . GLY A 1 99 ? 19.268 17.192 -7.870 1.00 55.25 99 GLY A CA 1
ATOM 744 C C . GLY A 1 99 ? 18.844 18.551 -8.454 1.00 55.25 99 GLY A C 1
ATOM 745 O O . GLY A 1 99 ? 19.660 19.226 -9.090 1.00 55.25 99 GLY A O 1
ATOM 746 N N . ARG A 1 100 ? 17.584 18.972 -8.279 1.00 52.41 100 ARG A N 1
ATOM 747 C CA . ARG A 1 100 ? 17.091 20.312 -8.646 1.00 52.41 100 ARG A CA 1
ATOM 748 C C . ARG A 1 100 ? 17.274 21.311 -7.506 1.00 52.41 100 ARG A C 1
ATOM 750 O O . ARG A 1 100 ? 17.772 22.401 -7.764 1.00 52.41 100 ARG A O 1
ATOM 757 N N . GLU A 1 101 ? 16.998 20.925 -6.261 1.00 46.66 101 GLU A N 1
ATOM 758 C CA . GLU A 1 101 ? 17.179 21.812 -5.097 1.00 46.66 101 GLU A CA 1
ATOM 759 C C . GLU A 1 101 ? 18.633 22.262 -4.903 1.00 46.66 101 GLU A C 1
ATOM 761 O O . GLU A 1 101 ? 18.881 23.410 -4.550 1.00 46.66 101 GLU A O 1
ATOM 766 N N . ARG A 1 102 ? 19.620 21.418 -5.232 1.00 49.56 102 ARG A N 1
ATOM 767 C CA . ARG A 1 102 ? 21.042 21.811 -5.189 1.00 49.56 102 ARG A CA 1
ATOM 768 C C . ARG A 1 102 ? 21.438 22.868 -6.230 1.00 49.56 102 ARG A C 1
ATOM 770 O O . ARG A 1 102 ? 22.500 23.466 -6.093 1.00 49.56 102 ARG A O 1
ATOM 777 N N . ARG A 1 103 ? 20.619 23.092 -7.265 1.00 49.09 103 ARG A N 1
ATOM 778 C CA . ARG A 1 103 ? 20.846 24.105 -8.315 1.00 49.09 103 ARG A CA 1
ATOM 779 C C . ARG A 1 103 ? 20.036 25.385 -8.108 1.00 49.09 103 ARG A C 1
ATOM 781 O O . ARG A 1 103 ? 20.382 26.409 -8.684 1.00 49.09 103 ARG A O 1
ATOM 788 N N . SER A 1 104 ? 19.022 25.357 -7.249 1.00 47.44 104 SER A N 1
ATOM 789 C CA . SER A 1 104 ? 18.304 26.545 -6.787 1.00 47.44 104 SER A CA 1
ATOM 790 C C . SER A 1 104 ? 18.928 27.023 -5.476 1.00 47.44 104 SER A C 1
ATOM 792 O O . SER A 1 104 ? 18.410 26.781 -4.389 1.00 47.44 104 SER A O 1
ATOM 794 N N . GLY A 1 105 ? 20.090 27.673 -5.576 1.00 51.66 105 GLY A N 1
ATOM 795 C CA . GLY A 1 105 ? 20.669 28.395 -4.447 1.00 51.66 105 GLY A CA 1
ATOM 796 C C . GLY A 1 105 ? 19.653 29.393 -3.890 1.00 51.66 105 GLY A C 1
ATOM 797 O O . GLY A 1 105 ? 19.129 30.208 -4.644 1.00 51.66 105 GLY A O 1
ATOM 798 N N . GLY A 1 106 ? 19.366 29.325 -2.586 1.00 45.28 106 GLY A N 1
ATOM 799 C CA . GLY A 1 106 ? 18.594 30.385 -1.939 1.00 45.28 106 GLY A CA 1
ATOM 800 C C . GLY A 1 106 ? 17.663 30.044 -0.781 1.00 45.28 106 GLY A C 1
ATOM 801 O O . GLY A 1 106 ? 16.795 30.858 -0.535 1.00 45.28 106 GLY A O 1
ATOM 802 N N . ILE A 1 107 ? 17.802 28.946 -0.026 1.00 49.66 107 ILE A N 1
ATOM 803 C CA . ILE A 1 107 ? 17.246 28.896 1.348 1.00 49.66 107 ILE A CA 1
ATOM 804 C C . ILE A 1 107 ? 18.224 28.155 2.267 1.00 49.66 107 ILE A C 1
ATOM 806 O O . ILE A 1 107 ? 18.019 27.014 2.671 1.00 49.66 107 ILE A O 1
ATOM 810 N N . ARG A 1 108 ? 19.331 28.815 2.616 1.00 48.84 108 ARG A N 1
ATOM 811 C CA . ARG A 1 108 ? 20.115 28.456 3.802 1.00 48.84 108 ARG A CA 1
ATOM 812 C C . ARG A 1 108 ? 19.844 29.505 4.881 1.00 48.84 108 ARG A C 1
ATOM 814 O O . ARG A 1 108 ? 20.137 30.676 4.696 1.00 48.84 108 ARG A O 1
ATOM 821 N N . ALA A 1 109 ? 19.326 29.021 6.012 1.00 46.06 109 ALA A N 1
ATOM 822 C CA . ALA A 1 109 ? 19.318 29.656 7.334 1.00 46.06 109 ALA A CA 1
ATOM 823 C C . ALA A 1 109 ? 18.285 30.769 7.643 1.00 46.06 109 ALA A C 1
ATOM 825 O O . ALA A 1 109 ? 18.655 31.868 8.037 1.00 46.06 109 ALA A O 1
ATOM 826 N N . ALA A 1 110 ? 16.990 30.427 7.685 1.00 49.56 110 ALA A N 1
ATOM 827 C CA . ALA A 1 110 ? 16.014 31.130 8.545 1.00 49.56 110 ALA A CA 1
ATOM 828 C C . ALA A 1 110 ? 15.726 30.395 9.881 1.00 49.56 110 ALA A C 1
ATOM 830 O O . ALA A 1 110 ? 14.940 30.863 10.699 1.00 49.56 110 ALA A O 1
ATOM 831 N N . SER A 1 111 ? 16.382 29.258 10.153 1.00 52.59 111 SER A N 1
ATOM 832 C CA . SER A 1 111 ? 16.150 28.464 11.380 1.00 52.59 111 SER A CA 1
ATOM 833 C C . SER A 1 111 ? 16.740 29.112 12.652 1.00 52.59 111 SER A C 1
ATOM 835 O O . SER A 1 111 ? 16.232 28.937 13.759 1.00 52.59 111 SER A O 1
ATOM 837 N N . GLY A 1 112 ? 17.772 29.955 12.512 1.00 46.69 112 GLY A N 1
ATOM 838 C CA . GLY A 1 112 ? 18.438 30.588 13.659 1.00 46.69 112 GLY A CA 1
ATOM 839 C C . GLY A 1 112 ? 17.622 31.685 14.358 1.00 46.69 112 GLY A C 1
ATOM 840 O O . GLY A 1 112 ? 17.772 31.882 15.564 1.00 46.69 112 GLY A O 1
ATOM 841 N N . ALA A 1 113 ? 16.760 32.402 13.632 1.00 55.06 113 ALA A N 1
ATOM 842 C CA . ALA A 1 113 ? 15.993 33.522 14.184 1.00 55.06 113 ALA A CA 1
ATOM 843 C C . ALA A 1 113 ? 14.769 33.050 14.988 1.00 55.06 113 ALA A C 1
ATOM 845 O O . ALA A 1 113 ? 14.529 33.545 16.091 1.00 55.06 113 ALA A O 1
ATOM 846 N N . LEU A 1 114 ? 14.060 32.027 14.497 1.00 54.06 114 LEU A N 1
ATOM 847 C CA . LEU A 1 114 ? 12.863 31.493 15.153 1.00 54.06 114 LEU A CA 1
ATOM 848 C C . LEU A 1 114 ? 13.201 30.800 16.486 1.00 54.06 114 LEU A C 1
ATOM 850 O O . LEU A 1 114 ? 12.534 31.020 17.496 1.00 54.06 114 LEU A O 1
ATOM 854 N N . GLY A 1 115 ? 14.305 30.044 16.528 1.00 49.97 115 GLY A N 1
ATOM 855 C CA . GLY A 1 115 ? 14.772 29.391 17.755 1.00 49.97 115 GLY A CA 1
ATOM 856 C C . GLY A 1 115 ? 15.219 30.369 18.850 1.00 49.97 115 GLY A C 1
ATOM 857 O O . GLY A 1 115 ? 15.149 30.042 20.036 1.00 49.97 115 GLY A O 1
ATOM 858 N N . ARG A 1 116 ? 15.662 31.583 18.485 1.00 53.66 116 ARG A N 1
ATOM 859 C CA . ARG A 1 116 ? 15.964 32.644 19.458 1.00 53.66 116 ARG A CA 1
ATOM 860 C C . ARG A 1 116 ? 14.686 33.306 19.968 1.00 53.66 116 ARG A C 1
ATOM 862 O O . ARG A 1 116 ? 14.540 33.409 21.177 1.00 53.66 116 ARG A O 1
ATOM 869 N N . ALA A 1 117 ? 13.738 33.639 19.091 1.00 55.75 117 ALA A N 1
ATOM 870 C CA . ALA A 1 117 ? 12.466 34.254 19.482 1.00 55.75 117 ALA A CA 1
ATOM 871 C C . ALA A 1 117 ? 11.645 33.387 20.462 1.00 55.75 117 ALA A C 1
ATOM 873 O O . ALA A 1 117 ? 11.137 33.895 21.461 1.00 55.75 117 ALA A O 1
ATOM 874 N N . ILE A 1 118 ? 11.587 32.067 20.239 1.00 56.69 118 ILE A N 1
ATOM 875 C CA . ILE A 1 118 ? 10.835 31.136 21.102 1.00 56.69 118 ILE A CA 1
ATOM 876 C C . ILE A 1 118 ? 11.457 31.020 22.507 1.00 56.69 118 ILE A C 1
ATOM 878 O O . ILE A 1 118 ? 10.733 30.912 23.498 1.00 56.69 118 ILE A O 1
ATOM 882 N N . ARG A 1 119 ? 12.792 31.086 22.627 1.00 57.50 119 ARG A N 1
ATOM 883 C CA . ARG A 1 119 ? 13.473 31.062 23.935 1.00 57.50 119 ARG A CA 1
ATOM 884 C C . ARG A 1 119 ? 13.288 32.362 24.712 1.00 57.50 119 ARG A C 1
ATOM 886 O O . ARG A 1 119 ? 13.099 32.308 25.924 1.00 57.50 119 ARG A O 1
ATOM 893 N N . THR A 1 120 ? 13.276 33.511 24.036 1.00 56.53 120 THR A N 1
ATOM 894 C CA . THR A 1 120 ? 13.074 34.809 24.698 1.00 56.53 120 THR A CA 1
ATOM 895 C C . THR A 1 120 ? 11.656 34.958 25.257 1.00 56.53 120 THR A C 1
ATOM 897 O O . THR A 1 120 ? 11.487 35.550 26.321 1.00 56.53 120 THR A O 1
ATOM 900 N N . ALA A 1 121 ? 10.648 34.374 24.596 1.00 58.09 121 ALA A N 1
ATOM 901 C CA . ALA A 1 121 ? 9.253 34.423 25.041 1.00 58.09 121 ALA A CA 1
ATOM 902 C C . ALA A 1 121 ? 8.961 33.551 26.280 1.00 58.09 121 ALA A C 1
ATOM 904 O O . ALA A 1 121 ? 8.084 33.885 27.069 1.00 58.09 121 ALA A O 1
ATO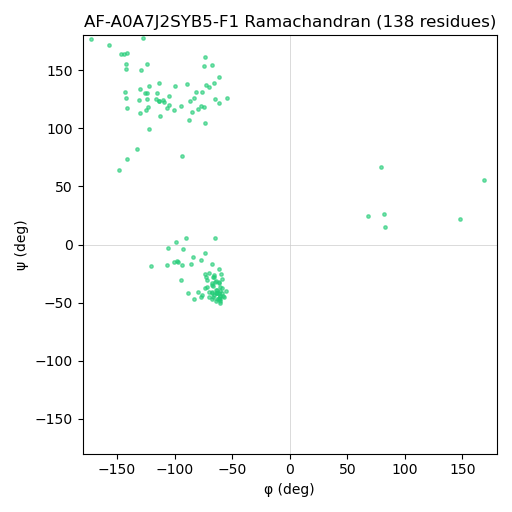M 905 N N . ARG A 1 122 ? 9.713 32.462 26.503 1.00 58.56 122 ARG A N 1
ATOM 906 C CA . ARG A 1 122 ? 9.541 31.592 27.687 1.00 58.56 122 ARG A CA 1
ATOM 907 C C . ARG A 1 122 ? 10.279 32.076 28.943 1.00 58.56 122 ARG A C 1
ATOM 909 O O . ARG A 1 122 ? 10.041 31.538 30.017 1.00 58.56 122 ARG A O 1
ATOM 916 N N . GLY A 1 123 ? 11.160 33.074 28.829 1.00 50.16 123 GLY A N 1
ATOM 917 C CA . GLY A 1 123 ? 11.981 33.574 29.942 1.00 50.16 123 GLY A CA 1
ATOM 918 C C . GLY A 1 123 ? 11.395 34.751 30.731 1.00 50.16 123 GLY A C 1
ATOM 919 O O . GLY A 1 123 ? 12.009 35.180 31.703 1.00 50.16 123 GLY A O 1
ATOM 920 N N . ARG A 1 124 ? 10.244 35.310 30.332 1.00 56.06 124 ARG A N 1
ATOM 921 C CA . ARG A 1 124 ? 9.635 36.482 30.989 1.00 56.06 124 ARG A CA 1
ATOM 922 C C . ARG A 1 124 ? 8.147 36.248 31.235 1.00 56.06 124 ARG A C 1
ATOM 924 O O . ARG A 1 124 ? 7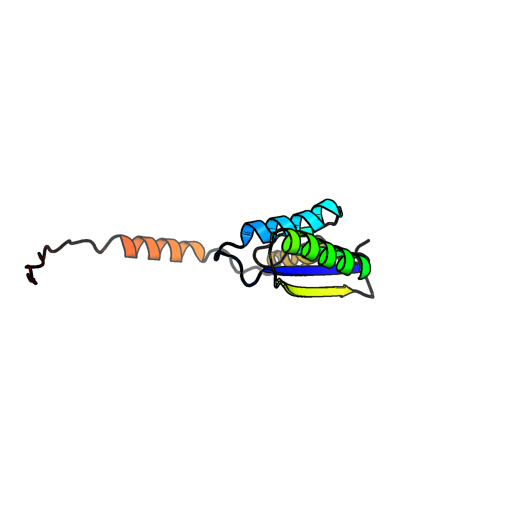.317 36.674 30.445 1.00 56.06 124 ARG A O 1
ATOM 931 N N . GLY A 1 125 ? 7.803 35.544 32.309 1.00 52.22 125 GLY A N 1
ATOM 932 C CA . GLY A 1 125 ? 6.394 35.339 32.651 1.00 52.22 125 GLY A CA 1
ATOM 933 C C . GLY A 1 125 ? 6.155 34.302 33.736 1.00 52.22 125 GLY A C 1
ATOM 934 O O . GLY A 1 125 ? 5.429 33.344 33.509 1.00 52.22 125 GLY A O 1
ATOM 935 N N . ALA A 1 126 ? 6.777 34.471 34.902 1.00 47.69 126 ALA A N 1
ATOM 936 C CA . ALA A 1 126 ? 6.391 33.734 36.103 1.00 47.69 126 ALA A CA 1
ATOM 937 C C . ALA A 1 126 ? 6.643 34.579 37.363 1.00 47.69 126 ALA A C 1
ATOM 939 O O . ALA A 1 126 ? 7.454 34.214 38.208 1.00 47.69 126 ALA A O 1
ATOM 940 N N . SER A 1 127 ? 5.942 35.709 37.507 1.00 47.31 127 SER A N 1
ATOM 941 C CA . SER A 1 127 ? 5.583 36.175 38.849 1.00 47.31 127 SER A CA 1
ATOM 942 C C . SER A 1 127 ? 4.257 35.507 39.212 1.00 47.31 127 SER A C 1
ATOM 944 O O . SER A 1 127 ? 3.205 35.780 38.640 1.00 47.31 127 SER A O 1
ATOM 946 N N . ARG A 1 128 ? 4.324 34.537 40.123 1.00 46.09 128 ARG A N 1
ATOM 947 C CA . ARG A 1 128 ? 3.139 33.943 40.740 1.00 46.09 128 ARG A CA 1
ATOM 948 C C . ARG A 1 128 ? 2.590 34.970 41.732 1.00 46.09 128 ARG A C 1
ATOM 950 O O . ARG A 1 128 ? 3.183 35.143 42.791 1.00 46.09 128 ARG A O 1
ATOM 957 N N . SER A 1 129 ? 1.499 35.658 41.397 1.00 43.56 129 SER A N 1
ATOM 958 C CA . SER A 1 129 ? 0.664 36.306 42.410 1.00 43.56 129 SER A CA 1
ATOM 959 C C . SER A 1 129 ? -0.301 35.260 42.970 1.00 43.56 129 SER A C 1
ATOM 961 O O . SER A 1 129 ? -0.975 34.534 42.240 1.00 43.56 129 SER A O 1
ATOM 963 N N . SER A 1 130 ? -0.293 35.122 44.290 1.00 46.19 130 SER A N 1
ATOM 964 C CA . SER A 1 130 ? -1.183 34.254 45.047 1.00 46.19 130 SER A CA 1
ATOM 965 C C . SER A 1 130 ? -2.580 34.865 45.102 1.00 46.19 130 SER A C 1
ATOM 967 O O . SER A 1 130 ? -2.757 35.928 45.695 1.00 46.19 130 SER A O 1
ATOM 969 N N . VAL A 1 131 ? -3.577 34.174 44.556 1.00 47.38 131 VAL A N 1
ATOM 970 C CA . VAL A 1 131 ? -4.982 34.405 44.902 1.00 47.38 131 VAL A CA 1
ATOM 971 C C . VAL A 1 131 ? -5.592 33.048 45.231 1.00 47.38 131 VAL A C 1
ATOM 973 O O . VAL A 1 131 ? -5.662 32.162 44.382 1.00 47.38 131 VAL A O 1
ATOM 976 N N . ALA A 1 132 ? -5.950 32.868 46.500 1.00 50.28 132 ALA A N 1
ATOM 977 C CA . ALA A 1 132 ? -6.659 31.697 46.997 1.00 50.28 132 ALA A CA 1
ATOM 978 C C . ALA A 1 132 ? -8.125 31.744 46.532 1.00 50.28 132 ALA A C 1
ATOM 980 O O . ALA A 1 132 ? -8.739 32.809 46.635 1.00 50.28 132 ALA A O 1
ATOM 981 N N . PRO A 1 133 ? -8.728 30.638 46.067 1.00 49.12 133 PRO A N 1
ATOM 982 C CA . PRO A 1 133 ? -10.165 30.601 45.871 1.00 49.12 133 PRO A CA 1
ATOM 983 C C . PRO A 1 133 ? -10.844 30.237 47.196 1.00 49.12 133 PRO A C 1
ATOM 985 O O . PRO A 1 133 ? -10.668 29.141 47.731 1.00 49.12 133 PRO A O 1
ATOM 988 N N . GLY A 1 134 ? -11.600 31.200 47.727 1.00 40.31 134 GLY A N 1
ATOM 989 C CA . GLY A 1 134 ? -12.583 30.986 48.781 1.00 40.31 134 GLY A CA 1
ATOM 990 C C . GLY A 1 134 ? -13.673 30.019 48.321 1.00 40.31 134 GLY A C 1
ATOM 991 O O . GLY A 1 134 ? -14.037 29.977 47.145 1.00 40.31 134 GLY A O 1
ATOM 992 N N . GLY A 1 135 ? -14.141 29.208 49.265 1.00 45.97 135 GLY A N 1
ATOM 993 C CA . GLY A 1 135 ? -15.103 28.147 49.021 1.00 45.97 135 GLY A CA 1
ATOM 994 C C . GLY A 1 135 ? -16.490 28.646 48.630 1.00 45.97 135 GLY A C 1
ATOM 995 O O . GLY A 1 135 ? -16.935 29.713 49.044 1.00 45.97 135 GLY A O 1
ATOM 996 N N . LEU A 1 136 ? -17.205 27.791 47.908 1.00 44.41 136 LEU A N 1
ATOM 997 C CA . LEU A 1 136 ? -18.647 27.695 48.039 1.00 44.41 136 LEU A CA 1
ATOM 998 C C . LEU A 1 136 ? -18.998 26.247 48.358 1.00 44.41 136 LEU A C 1
ATOM 1000 O O . LEU A 1 136 ? -18.747 25.332 47.575 1.00 44.41 136 LEU A O 1
ATOM 1004 N N . ALA A 1 137 ? -19.546 26.080 49.556 1.00 49.34 137 ALA A N 1
ATOM 1005 C CA . ALA A 1 137 ? -20.245 24.890 49.982 1.00 49.34 137 ALA A CA 1
ATOM 1006 C C . ALA A 1 137 ? -21.528 24.739 49.160 1.00 49.34 137 ALA A C 1
ATOM 1008 O O . ALA A 1 137 ? -22.260 25.708 48.959 1.00 49.34 137 ALA A O 1
ATOM 1009 N N . VAL A 1 138 ? -21.822 23.509 48.756 1.00 44.81 138 VAL A N 1
ATOM 1010 C CA . VAL A 1 138 ? -23.183 23.099 48.428 1.00 44.81 138 VAL A CA 1
ATOM 1011 C C . VAL A 1 138 ? -23.430 21.795 49.179 1.00 44.81 138 VAL A C 1
ATOM 1013 O O . VAL A 1 138 ? -22.647 20.851 49.092 1.00 44.81 138 VAL A O 1
ATOM 1016 N N . SER A 1 139 ? -24.481 21.786 49.984 1.00 49.25 139 SER A N 1
ATOM 1017 C CA . SER A 1 139 ? -25.054 20.615 50.648 1.00 49.25 139 SER A CA 1
ATOM 1018 C C . SER A 1 139 ? -26.575 20.763 50.613 1.00 49.25 139 SER A C 1
ATOM 1020 O O . SER A 1 139 ? -27.043 21.903 50.520 1.00 49.25 139 SER A O 1
ATOM 1022 N N . PRO A 1 140 ? -27.337 19.693 50.877 1.00 57.78 140 PRO A N 1
ATOM 1023 C CA . PRO A 1 140 ? -27.113 18.282 50.559 1.00 57.78 140 PRO A CA 1
ATOM 1024 C C . PRO A 1 140 ? -27.878 17.828 49.302 1.00 57.78 140 PRO A C 1
ATOM 1026 O O . PRO A 1 140 ? -28.828 18.526 48.881 1.00 57.78 140 PRO A O 1
#

Sequence (140 aa):
MARMVVSISVIPIGTQGTSVSRYVSRAISVIERAGLTHRVSAGFTDVELDSYDQLASILSGIESELSGMGVSRIDFFIKIDRRLDSELSIEGKVSKVSGRERRSGGIRAASGALGRAIRTARGRGASRSSVAPGGLAVSP